Protein AF-A0A7C5ETK0-F1 (afdb_monomer_lite)

Secondary structure (DSSP, 8-state):
-------PPPS--PPPS---PPPTTTTT-SEE-----TTSTTTT--EE-HHHHHHHHHHHHHHHHHHTT-GGGTT--TTT--S-SSS-HHHHHHHHHHHHHHHHHHHS--S--

pLDDT: mean 83.16, std 17.93, range [39.44, 97.12]

Structure (mmCIF, N/CA/C/O backbone):
data_AF-A0A7C5ETK0-F1
#
_entry.id   AF-A0A7C5ETK0-F1
#
loop_
_atom_site.group_PDB
_atom_site.id
_atom_site.type_symbol
_atom_site.label_atom_id
_atom_site.label_alt_id
_atom_site.label_comp_id
_atom_site.label_asym_id
_atom_site.label_entity_id
_atom_site.label_seq_id
_atom_site.pdbx_PDB_ins_code
_atom_site.Cartn_x
_atom_site.Cartn_y
_atom_site.Cartn_z
_atom_site.occupancy
_atom_site.B_iso_or_equiv
_atom_site.auth_seq_id
_atom_site.auth_comp_id
_atom_site.auth_asym_id
_atom_site.auth_atom_id
_atom_site.pdbx_PDB_model_num
ATOM 1 N N . MET A 1 1 ? -6.975 -57.753 -1.888 1.00 39.66 1 MET A N 1
ATOM 2 C CA . MET A 1 1 ? -7.461 -57.911 -3.271 1.00 39.66 1 MET A CA 1
ATOM 3 C C . MET A 1 1 ? -8.441 -56.789 -3.550 1.00 39.66 1 MET A C 1
ATOM 5 O O . MET A 1 1 ? -9.399 -56.677 -2.800 1.00 39.66 1 MET A O 1
ATOM 9 N N . SER A 1 2 ? -8.133 -56.003 -4.586 1.00 44.09 2 SER A N 1
ATOM 10 C CA . SER A 1 2 ? -9.042 -55.173 -5.394 1.00 44.09 2 SER A CA 1
ATOM 11 C C . SER A 1 2 ? -9.658 -53.943 -4.715 1.00 44.09 2 SER A C 1
ATOM 13 O O . SER A 1 2 ? -10.468 -54.045 -3.804 1.00 44.09 2 SER A O 1
ATOM 15 N N . ASP A 1 3 ? -9.110 -52.759 -4.987 1.00 45.78 3 ASP A N 1
ATOM 16 C CA . ASP A 1 3 ? -9.381 -51.894 -6.159 1.00 45.78 3 ASP A CA 1
ATOM 17 C C . ASP A 1 3 ? -10.594 -50.995 -5.911 1.00 45.78 3 ASP A C 1
ATOM 19 O O . ASP A 1 3 ? -11.745 -51.394 -6.071 1.00 45.78 3 ASP A O 1
ATOM 23 N N . LYS A 1 4 ? -10.316 -49.743 -5.543 1.00 39.44 4 LYS A N 1
ATOM 24 C CA . LYS A 1 4 ? -11.265 -48.642 -5.688 1.00 39.44 4 LYS A CA 1
ATOM 25 C C . LYS A 1 4 ? -10.519 -47.461 -6.303 1.00 39.44 4 LYS A C 1
ATOM 27 O O . LYS A 1 4 ? -9.929 -46.653 -5.593 1.00 39.44 4 LYS A O 1
ATOM 32 N N . SER A 1 5 ? -10.502 -47.408 -7.632 1.00 41.44 5 SER A N 1
ATOM 33 C CA . SER A 1 5 ? -10.117 -46.214 -8.383 1.00 41.44 5 SER A CA 1
ATOM 34 C C . SER A 1 5 ? -11.381 -45.488 -8.827 1.00 41.44 5 SER A C 1
ATOM 36 O O . SER A 1 5 ? -12.186 -46.010 -9.590 1.00 41.44 5 SER A O 1
ATOM 38 N N . GLU A 1 6 ? -11.521 -44.269 -8.335 1.00 42.50 6 GLU A N 1
ATOM 39 C CA . GLU A 1 6 ? -12.441 -43.226 -8.780 1.00 42.50 6 GLU A CA 1
ATOM 40 C C . GLU A 1 6 ? -11.586 -41.942 -8.892 1.00 42.50 6 GLU A C 1
ATOM 42 O O . GLU A 1 6 ? -10.503 -41.883 -8.301 1.00 42.50 6 GLU A O 1
ATOM 47 N N . PRO A 1 7 ? -12.061 -40.868 -9.528 1.00 49.03 7 PRO A N 1
ATOM 48 C CA . PRO A 1 7 ? -12.226 -40.642 -10.959 1.00 49.03 7 PRO A CA 1
ATOM 49 C C . PRO A 1 7 ? -11.233 -39.571 -11.477 1.00 49.03 7 PRO A C 1
ATOM 51 O O . PRO A 1 7 ? -10.574 -38.866 -10.716 1.00 49.03 7 PRO A O 1
ATOM 54 N N . THR A 1 8 ? -11.128 -39.419 -12.796 1.00 49.09 8 THR A N 1
ATOM 55 C CA . THR A 1 8 ? -10.309 -38.395 -13.472 1.00 49.09 8 THR A CA 1
ATOM 56 C C . THR A 1 8 ? -10.865 -36.978 -13.238 1.00 49.09 8 THR A C 1
ATOM 58 O O . THR A 1 8 ? -12.031 -36.750 -13.570 1.00 49.09 8 THR A O 1
ATOM 61 N N . PRO A 1 9 ? -10.084 -35.988 -12.756 1.00 45.88 9 PRO A N 1
ATOM 62 C CA . PRO A 1 9 ? -10.537 -34.601 -12.737 1.00 45.88 9 PRO A CA 1
ATOM 63 C C . PRO A 1 9 ? -10.244 -33.869 -14.060 1.00 45.88 9 PRO A C 1
ATOM 65 O O . PRO A 1 9 ? -9.154 -33.945 -14.626 1.00 45.88 9 PRO A O 1
ATOM 68 N N . SER A 1 10 ? -11.279 -33.164 -14.526 1.00 44.97 10 SER A N 1
ATOM 69 C CA . SER A 1 10 ? -11.354 -32.265 -15.687 1.00 44.97 10 SER A CA 1
ATOM 70 C C . SER A 1 10 ? -10.650 -30.912 -15.421 1.00 44.97 10 SER A C 1
ATOM 72 O O . SER A 1 10 ? -10.419 -30.570 -14.259 1.00 44.97 10 SER A O 1
ATOM 74 N N . PRO A 1 11 ? -10.307 -30.114 -16.455 1.00 50.88 11 PRO A N 1
ATOM 75 C CA . PRO A 1 11 ? -9.347 -29.024 -16.362 1.00 50.88 11 PRO A CA 1
ATOM 76 C C . PRO A 1 11 ? -10.056 -27.722 -15.997 1.00 50.88 11 PRO A C 1
ATOM 78 O O . PRO A 1 11 ? -10.668 -27.109 -16.859 1.00 50.88 11 PRO A O 1
ATOM 81 N N . ASN A 1 12 ? -9.997 -27.308 -14.734 1.00 57.88 12 ASN A N 1
ATOM 82 C CA . ASN A 1 12 ? -10.145 -25.908 -14.324 1.00 57.88 12 ASN A CA 1
ATOM 83 C C . ASN A 1 12 ? -9.775 -25.780 -12.846 1.00 57.88 12 ASN A C 1
ATOM 85 O O . ASN A 1 12 ? -10.635 -25.721 -11.971 1.00 57.88 12 ASN A O 1
ATOM 89 N N . THR A 1 13 ? -8.473 -25.706 -12.586 1.00 50.66 13 THR A N 1
ATOM 90 C CA . THR A 1 13 ? -7.949 -25.230 -11.306 1.00 50.66 13 THR A CA 1
ATOM 91 C C . THR A 1 13 ? -6.990 -24.083 -11.609 1.00 50.66 13 THR A C 1
ATOM 93 O O . THR A 1 13 ? -6.050 -24.293 -12.379 1.00 50.66 13 THR A O 1
ATOM 96 N N . PRO A 1 14 ? -7.197 -22.872 -11.058 1.00 54.34 14 PRO A N 1
ATOM 97 C CA . PRO A 1 14 ? -6.179 -21.834 -11.109 1.00 54.34 14 PRO A CA 1
ATOM 98 C C . PRO A 1 14 ? -4.942 -22.336 -10.355 1.00 54.34 14 PRO A C 1
ATOM 100 O O . PRO A 1 14 ? -5.016 -22.679 -9.175 1.00 54.34 14 PRO A O 1
ATOM 103 N N . THR A 1 15 ? -3.827 -22.442 -11.076 1.00 44.00 15 THR A N 1
ATOM 104 C CA . THR A 1 15 ? -2.540 -22.928 -10.569 1.00 44.00 15 THR A CA 1
ATOM 105 C C . THR A 1 15 ? -2.088 -22.093 -9.366 1.00 44.00 15 THR A C 1
ATOM 107 O O . THR A 1 15 ? -2.114 -20.861 -9.453 1.00 44.00 15 THR A O 1
ATOM 110 N N . PRO A 1 16 ? -1.681 -22.732 -8.254 1.00 51.31 16 PRO A N 1
ATOM 111 C CA . PRO A 1 16 ? -1.347 -22.035 -7.029 1.00 51.31 16 PRO A CA 1
ATOM 112 C C . PRO A 1 16 ? 0.008 -21.334 -7.126 1.00 51.31 16 PRO A C 1
ATOM 114 O O . PRO A 1 16 ? 0.879 -21.639 -7.940 1.00 51.31 16 PRO A O 1
ATOM 117 N N . GLU A 1 17 ? 0.132 -20.357 -6.249 1.00 50.53 17 GLU A N 1
ATOM 118 C CA . GLU A 1 17 ? 1.250 -19.466 -6.023 1.00 50.53 17 GLU A CA 1
ATOM 119 C C . GLU A 1 17 ? 2.501 -20.222 -5.533 1.00 50.53 17 GLU A C 1
ATOM 121 O O . GLU A 1 17 ? 2.407 -21.112 -4.693 1.00 50.53 17 GLU A O 1
ATOM 126 N N . GLY A 1 18 ? 3.684 -19.789 -5.990 1.00 52.00 18 GLY A N 1
ATOM 127 C CA . GLY A 1 18 ? 4.941 -19.988 -5.261 1.00 52.00 18 GLY A CA 1
ATOM 128 C C . GLY A 1 18 ? 5.775 -21.227 -5.597 1.00 52.00 18 GLY A C 1
ATOM 129 O O . GLY A 1 18 ? 6.068 -22.022 -4.713 1.00 52.00 18 GLY A O 1
ATOM 130 N N . GLU A 1 19 ? 6.305 -21.311 -6.816 1.00 44.59 19 GLU A N 1
ATOM 131 C CA . GLU A 1 19 ? 7.611 -21.950 -7.029 1.00 44.59 19 GLU A CA 1
ATOM 132 C C . GLU A 1 19 ? 8.669 -20.850 -7.150 1.00 44.59 19 GLU A C 1
ATOM 134 O O . GLU A 1 19 ? 8.397 -19.795 -7.725 1.00 44.59 19 GLU A O 1
ATOM 139 N N . GLY A 1 20 ? 9.856 -21.061 -6.572 1.00 58.19 20 GLY A N 1
ATOM 140 C CA . GLY A 1 20 ? 10.993 -20.130 -6.542 1.00 58.19 20 GLY A CA 1
ATOM 141 C C . GLY A 1 20 ? 11.608 -19.859 -7.919 1.00 58.19 20 GLY A C 1
ATOM 142 O O . GLY A 1 20 ? 12.793 -20.093 -8.139 1.00 58.19 20 GLY A O 1
ATOM 143 N N . GLY A 1 21 ? 10.790 -19.389 -8.852 1.00 73.69 21 GLY A N 1
ATOM 144 C CA . GLY A 1 21 ? 11.132 -19.097 -10.227 1.00 73.69 21 GLY A CA 1
ATOM 145 C C . GLY A 1 21 ? 11.512 -17.635 -10.422 1.00 73.69 21 GLY A C 1
ATOM 146 O O . GLY A 1 21 ? 10.992 -16.716 -9.782 1.00 73.69 21 GLY A O 1
ATOM 147 N N . VAL A 1 22 ? 12.435 -17.414 -11.354 1.00 88.81 22 VAL A N 1
ATOM 148 C CA . VAL A 1 22 ? 12.759 -16.079 -11.858 1.00 88.81 22 VAL A CA 1
ATOM 149 C C . VAL A 1 22 ? 11.494 -15.405 -12.399 1.00 88.81 22 VAL A C 1
ATOM 151 O O . VAL A 1 22 ? 10.674 -16.030 -13.064 1.00 88.81 22 VAL A O 1
ATOM 154 N N . CYS A 1 23 ? 11.316 -14.114 -12.106 1.00 94.12 23 CYS A N 1
ATOM 155 C CA . CYS A 1 23 ? 10.120 -13.380 -12.525 1.00 94.12 23 CYS A CA 1
ATOM 156 C C . CYS A 1 23 ? 9.931 -13.477 -14.054 1.00 94.12 23 CYS A C 1
ATOM 158 O O . CYS A 1 23 ? 10.832 -13.048 -14.767 1.00 94.12 23 CYS A O 1
ATOM 160 N N . PRO A 1 24 ? 8.778 -13.922 -14.584 1.00 94.06 24 PRO A N 1
ATOM 161 C CA . PRO A 1 24 ? 8.598 -14.165 -16.024 1.00 94.06 24 PRO A CA 1
ATOM 162 C C . PRO A 1 24 ? 8.599 -12.887 -16.879 1.00 94.06 24 PRO A C 1
ATOM 164 O O . PRO A 1 24 ? 8.658 -12.941 -18.099 1.00 94.06 24 PRO A O 1
ATOM 167 N N . ILE A 1 25 ? 8.512 -11.714 -16.247 1.00 93.69 25 ILE A N 1
ATOM 168 C CA . ILE A 1 25 ? 8.493 -10.424 -16.945 1.00 93.69 25 ILE A CA 1
ATOM 169 C C . ILE A 1 25 ? 9.919 -9.913 -17.159 1.00 93.69 25 ILE A C 1
ATOM 171 O O . ILE A 1 25 ? 10.293 -9.508 -18.255 1.00 93.69 25 ILE A O 1
ATOM 175 N N . CYS A 1 26 ? 10.719 -9.892 -16.093 1.00 95.81 26 CYS A N 1
ATOM 176 C CA . CYS A 1 26 ? 12.068 -9.325 -16.122 1.00 95.81 26 CYS A CA 1
ATOM 177 C C . CYS A 1 26 ? 13.172 -10.383 -16.072 1.00 95.81 26 CYS A C 1
ATOM 179 O O . CYS A 1 26 ? 14.342 -10.024 -16.115 1.00 95.81 26 CYS A O 1
ATOM 181 N N . HIS A 1 27 ? 12.819 -11.658 -15.928 1.00 94.44 27 HIS A N 1
ATOM 182 C CA . HIS A 1 27 ? 13.728 -12.801 -15.836 1.00 94.44 27 HIS A CA 1
ATOM 183 C C . HIS A 1 27 ? 14.820 -12.616 -14.770 1.00 94.44 27 HIS A C 1
ATOM 185 O O . HIS A 1 27 ? 15.963 -13.019 -14.942 1.00 94.44 27 HIS A O 1
ATOM 191 N N . GLY A 1 28 ? 14.467 -11.953 -13.663 1.00 92.81 28 GLY A N 1
ATOM 192 C CA . GLY A 1 28 ? 15.387 -11.634 -12.565 1.00 92.81 28 GLY A CA 1
ATOM 193 C C . GLY A 1 28 ? 16.104 -10.283 -12.680 1.00 92.81 28 GLY A C 1
ATOM 194 O O . GLY A 1 28 ? 16.685 -9.833 -11.698 1.00 92.81 28 GLY A O 1
ATOM 195 N N . ALA A 1 29 ? 16.004 -9.568 -13.806 1.00 95.25 29 ALA A N 1
ATOM 196 C CA . ALA A 1 29 ? 16.665 -8.269 -13.984 1.00 95.25 29 ALA A CA 1
ATOM 197 C C . ALA A 1 29 ? 16.082 -7.146 -13.100 1.00 95.25 29 ALA A C 1
ATOM 199 O O . ALA A 1 29 ? 16.739 -6.144 -12.828 1.00 95.25 29 ALA A O 1
ATOM 200 N N . GLY A 1 30 ? 14.818 -7.264 -12.678 1.00 96.19 30 GLY A N 1
ATOM 201 C CA . GLY A 1 30 ? 14.128 -6.280 -11.830 1.00 96.19 30 GLY A CA 1
ATOM 202 C C . GLY A 1 30 ? 13.691 -4.989 -12.539 1.00 96.19 30 GLY A C 1
ATOM 203 O O . GLY A 1 30 ? 12.810 -4.294 -12.037 1.00 96.19 30 GLY A O 1
ATOM 204 N N . TYR A 1 31 ? 14.215 -4.694 -13.727 1.00 96.94 31 TYR A N 1
ATOM 205 C CA . TYR A 1 31 ? 13.841 -3.542 -14.550 1.00 96.94 31 TYR A CA 1
ATOM 206 C C . TYR A 1 31 ? 13.576 -3.974 -15.991 1.00 96.94 31 TYR A C 1
ATOM 208 O O . TYR A 1 31 ? 14.131 -4.964 -16.460 1.00 96.94 31 TYR A O 1
ATOM 216 N N . VAL A 1 32 ? 12.718 -3.231 -16.686 1.00 96.56 32 VAL A N 1
ATOM 217 C CA . VAL A 1 32 ? 12.345 -3.470 -18.086 1.00 96.56 32 VAL A CA 1
ATOM 218 C C . VAL A 1 32 ? 12.282 -2.152 -18.852 1.00 96.56 32 VAL A C 1
ATOM 220 O O . VAL A 1 32 ? 12.186 -1.078 -18.257 1.00 96.56 32 VAL A O 1
ATOM 223 N N . ARG A 1 33 ? 12.327 -2.225 -20.183 1.00 96.19 33 ARG A N 1
ATOM 224 C CA . ARG A 1 33 ? 12.007 -1.097 -21.065 1.00 96.19 33 ARG A CA 1
ATOM 225 C C . ARG A 1 33 ? 10.620 -1.309 -21.648 1.00 96.19 33 ARG A C 1
ATOM 227 O O . ARG A 1 33 ? 10.265 -2.431 -21.998 1.00 96.19 33 ARG A O 1
ATOM 234 N N . LEU A 1 34 ? 9.843 -0.237 -21.740 1.00 93.38 34 LEU A N 1
ATOM 235 C CA . LEU A 1 34 ? 8.520 -0.298 -22.350 1.00 93.38 34 LEU A CA 1
ATOM 236 C C . LEU A 1 34 ? 8.646 -0.152 -23.866 1.00 93.38 34 LEU A C 1
ATOM 238 O O . LEU A 1 34 ? 9.402 0.693 -24.346 1.00 93.38 34 LEU A O 1
ATOM 242 N N . ASN A 1 35 ? 7.879 -0.950 -24.605 1.00 94.69 35 ASN A N 1
ATOM 243 C CA . ASN A 1 35 ? 7.711 -0.767 -26.040 1.00 94.69 35 ASN A CA 1
ATOM 244 C C . ASN A 1 35 ? 6.657 0.321 -26.28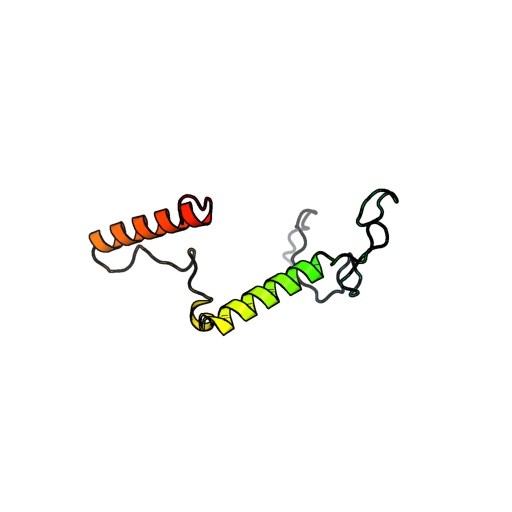5 1.00 94.69 35 ASN A C 1
ATOM 246 O O . ASN A 1 35 ? 5.471 0.035 -26.428 1.00 94.69 35 ASN A O 1
ATOM 250 N N . VAL A 1 36 ? 7.092 1.576 -26.229 1.00 95.44 36 VAL A N 1
ATOM 251 C CA . VAL A 1 36 ? 6.265 2.771 -26.446 1.00 95.44 36 VAL A CA 1
ATOM 252 C C . VAL A 1 36 ? 6.861 3.607 -27.583 1.00 95.44 36 VAL A C 1
ATOM 254 O O . VAL A 1 36 ? 8.039 3.434 -27.895 1.00 95.44 36 VAL A O 1
ATOM 257 N N . PRO A 1 37 ? 6.098 4.503 -28.229 1.00 96.50 37 PRO A N 1
ATOM 258 C CA . PRO A 1 37 ? 6.646 5.399 -29.245 1.00 96.50 37 PRO A CA 1
ATOM 259 C C . PRO A 1 37 ? 7.721 6.347 -28.674 1.00 96.50 37 PRO A C 1
ATOM 261 O O . PRO A 1 37 ? 7.675 6.661 -27.483 1.00 96.50 37 PRO A O 1
ATOM 264 N N . PRO A 1 38 ? 8.633 6.890 -29.506 1.00 95.12 38 PRO A N 1
ATOM 265 C CA . PRO A 1 38 ? 9.665 7.841 -29.068 1.00 95.12 38 PRO A CA 1
ATOM 266 C C . PRO A 1 38 ? 9.143 9.134 -28.422 1.00 95.12 38 PRO A C 1
ATOM 268 O O . PRO A 1 38 ? 9.895 9.815 -27.731 1.00 95.12 38 PRO A O 1
ATOM 271 N N . SER A 1 39 ? 7.872 9.485 -28.642 1.00 95.56 39 SER A N 1
ATOM 272 C CA . SER A 1 39 ? 7.216 10.637 -28.015 1.00 95.56 39 SER A CA 1
ATOM 273 C C . SER A 1 39 ? 6.793 10.396 -26.558 1.00 95.56 39 SER A C 1
ATOM 275 O O . SER A 1 39 ? 6.506 11.362 -25.852 1.00 95.56 39 SER A O 1
ATOM 277 N N . ASP A 1 40 ? 6.754 9.146 -26.078 1.00 95.25 40 ASP A N 1
ATOM 278 C CA . ASP A 1 40 ? 6.447 8.843 -24.675 1.00 95.25 40 ASP A CA 1
ATOM 279 C C . ASP A 1 40 ? 7.679 9.138 -23.795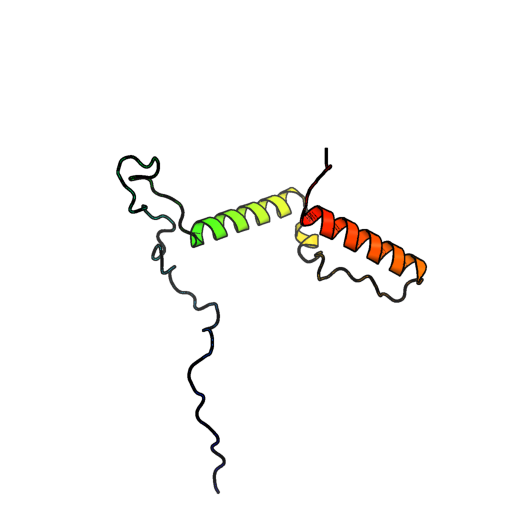 1.00 95.25 40 ASP A C 1
ATOM 281 O O . ASP A 1 40 ? 8.770 8.633 -24.076 1.00 95.25 40 ASP A O 1
ATOM 285 N N . PRO A 1 41 ? 7.537 9.878 -22.678 1.00 95.19 41 PRO A N 1
ATOM 286 C CA . PRO A 1 41 ? 8.651 10.183 -21.780 1.00 95.19 41 PRO A CA 1
ATOM 287 C C . PRO A 1 41 ? 9.406 8.956 -21.252 1.00 95.19 41 PRO A C 1
ATOM 289 O O . PRO A 1 41 ? 10.547 9.083 -20.811 1.00 95.19 41 PRO A O 1
ATOM 292 N N . ARG A 1 42 ? 8.782 7.775 -21.243 1.00 94.69 42 ARG A N 1
ATOM 293 C CA . ARG A 1 42 ? 9.364 6.517 -20.759 1.00 94.69 42 ARG A CA 1
ATOM 294 C C . ARG A 1 42 ? 10.162 5.778 -21.831 1.00 94.69 42 ARG A C 1
ATOM 296 O O . ARG A 1 42 ? 10.808 4.786 -21.490 1.00 94.69 42 ARG A O 1
ATOM 303 N N . PHE A 1 43 ? 10.152 6.233 -23.084 1.00 95.75 43 PHE A N 1
ATOM 304 C CA . PHE A 1 43 ? 10.930 5.616 -24.152 1.00 95.75 43 PHE A CA 1
ATOM 305 C C . PHE A 1 43 ? 12.414 5.518 -23.770 1.00 95.75 43 PHE A C 1
ATOM 307 O O . PHE A 1 43 ? 13.010 6.464 -23.256 1.00 95.75 43 PHE A O 1
ATOM 314 N N . GLY A 1 44 ? 13.005 4.334 -23.951 1.00 92.06 44 GLY A N 1
ATOM 315 C CA . GLY A 1 44 ? 14.407 4.056 -23.615 1.00 92.06 44 GLY A CA 1
ATOM 316 C C . GLY A 1 44 ? 14.749 4.005 -22.115 1.00 92.06 44 GLY A C 1
ATOM 317 O O . GLY A 1 44 ? 15.834 3.530 -21.766 1.00 92.06 44 GLY A O 1
ATOM 318 N N . ARG A 1 45 ? 13.849 4.422 -21.211 1.00 95.44 45 ARG A N 1
ATOM 319 C CA . ARG A 1 45 ? 14.093 4.409 -19.759 1.00 95.44 45 ARG A CA 1
ATOM 320 C C . ARG A 1 45 ? 13.938 3.003 -19.181 1.00 95.44 45 ARG A C 1
ATOM 322 O O . ARG A 1 45 ? 13.033 2.258 -19.549 1.00 95.44 45 ARG A O 1
ATOM 329 N N . ALA A 1 46 ? 14.800 2.663 -18.226 1.00 96.31 46 ALA A N 1
ATOM 330 C CA . ALA A 1 46 ? 14.634 1.470 -17.404 1.00 96.31 46 ALA A CA 1
ATOM 331 C C . ALA A 1 46 ? 13.591 1.750 -16.313 1.00 96.31 46 ALA A C 1
ATOM 333 O O . ALA A 1 46 ? 13.821 2.567 -15.421 1.00 96.31 46 ALA A O 1
ATOM 334 N N . VAL A 1 47 ? 12.439 1.084 -16.387 1.00 96.00 47 VAL A N 1
ATOM 335 C CA . VAL A 1 47 ? 11.369 1.188 -15.387 1.00 96.00 47 VAL A CA 1
ATOM 336 C C . VAL A 1 47 ? 11.329 -0.074 -14.525 1.00 96.00 47 VAL A C 1
ATOM 338 O O . VAL A 1 47 ? 11.632 -1.162 -15.018 1.00 96.00 47 VAL A O 1
ATOM 341 N N . PRO A 1 48 ? 10.989 0.030 -13.230 1.00 97.12 48 PRO A N 1
ATOM 342 C CA . PRO A 1 48 ? 10.960 -1.132 -12.355 1.00 97.12 48 PRO A CA 1
ATOM 343 C C . PRO A 1 48 ? 9.865 -2.107 -12.792 1.00 97.12 48 PRO A C 1
ATOM 345 O O . PRO A 1 48 ? 8.713 -1.723 -13.011 1.00 97.12 48 PRO A O 1
ATOM 348 N N . CYS A 1 49 ? 10.226 -3.386 -12.874 1.00 96.81 49 CYS A N 1
ATOM 349 C CA . CYS A 1 49 ? 9.283 -4.477 -13.084 1.00 96.81 49 CYS A CA 1
ATOM 350 C C . CYS A 1 49 ? 8.260 -4.531 -11.936 1.00 96.81 49 CYS A C 1
ATOM 352 O O . CYS A 1 49 ? 8.538 -4.087 -10.821 1.00 96.81 49 CYS A O 1
ATOM 354 N N . LEU A 1 50 ? 7.099 -5.146 -12.172 1.00 94.75 50 LEU A N 1
ATOM 355 C CA . LEU A 1 50 ? 6.098 -5.401 -11.133 1.00 94.75 50 LEU A CA 1
ATOM 356 C C . LEU A 1 50 ? 6.692 -6.115 -9.910 1.00 94.75 50 LEU A C 1
ATOM 358 O O . LEU A 1 50 ? 6.426 -5.692 -8.786 1.00 94.75 50 LEU A O 1
ATOM 362 N N . CYS A 1 51 ? 7.557 -7.118 -10.107 1.00 96.00 51 CYS A N 1
ATOM 363 C CA . CYS A 1 51 ? 8.229 -7.791 -8.990 1.00 96.00 51 CYS A CA 1
ATOM 364 C C . CYS A 1 51 ? 9.085 -6.817 -8.167 1.00 96.00 51 CYS A C 1
ATOM 366 O O . CYS A 1 51 ? 9.022 -6.811 -6.941 1.00 96.00 51 CYS A O 1
ATOM 368 N N . LYS A 1 52 ? 9.814 -5.920 -8.841 1.00 96.56 52 LYS A N 1
ATOM 369 C CA . LYS A 1 52 ? 10.692 -4.954 -8.187 1.00 96.56 52 LYS A CA 1
ATOM 370 C C . LYS A 1 52 ? 9.906 -3.867 -7.467 1.00 96.56 52 LYS A C 1
ATOM 372 O O . LYS A 1 52 ? 10.306 -3.433 -6.394 1.00 96.56 52 LYS A O 1
ATOM 377 N N . ARG A 1 53 ? 8.764 -3.448 -8.022 1.00 96.69 53 ARG A N 1
ATOM 378 C CA . ARG A 1 53 ? 7.844 -2.509 -7.363 1.00 96.69 53 ARG A CA 1
ATOM 379 C C . ARG A 1 53 ? 7.292 -3.089 -6.060 1.00 96.69 53 ARG A C 1
ATOM 381 O O . ARG A 1 53 ? 7.284 -2.373 -5.063 1.00 96.69 53 ARG A O 1
ATOM 388 N N . ARG A 1 54 ? 6.884 -4.366 -6.057 1.00 95.44 54 ARG A N 1
ATOM 389 C CA . ARG A 1 54 ? 6.427 -5.075 -4.845 1.00 95.44 54 ARG A CA 1
ATOM 390 C C . ARG A 1 54 ? 7.540 -5.157 -3.802 1.00 95.44 54 ARG A C 1
ATOM 392 O O . ARG A 1 54 ? 7.349 -4.685 -2.688 1.00 95.44 54 ARG A O 1
ATOM 399 N N . GLU A 1 55 ? 8.730 -5.603 -4.203 1.00 95.88 55 GLU A N 1
ATOM 400 C CA . GLU A 1 55 ? 9.908 -5.677 -3.327 1.00 95.88 55 GLU A CA 1
ATOM 401 C C . GLU A 1 55 ? 10.249 -4.313 -2.694 1.00 95.88 55 GLU A C 1
ATOM 403 O O . GLU A 1 55 ? 10.503 -4.213 -1.494 1.00 95.88 55 GLU A O 1
ATOM 408 N N . ILE A 1 56 ? 10.242 -3.233 -3.485 1.00 96.06 56 ILE A N 1
ATOM 409 C CA . ILE A 1 56 ? 10.499 -1.874 -2.985 1.00 96.06 56 ILE A CA 1
ATOM 410 C C . ILE A 1 56 ? 9.423 -1.450 -1.978 1.0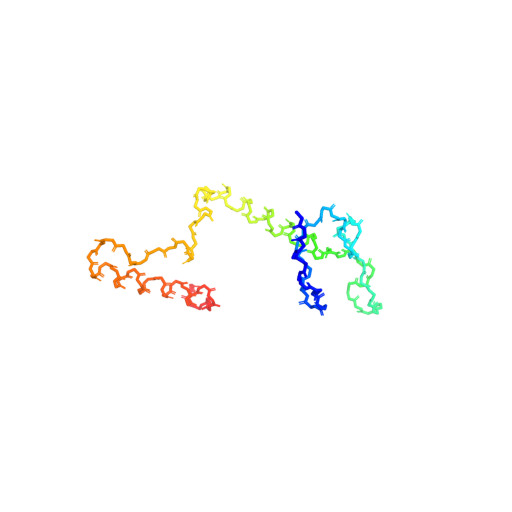0 96.06 56 ILE A C 1
ATOM 412 O O . ILE A 1 56 ? 9.760 -0.886 -0.934 1.00 96.06 56 ILE A O 1
ATOM 416 N N . ALA A 1 57 ? 8.146 -1.711 -2.271 1.00 95.44 57 ALA A N 1
ATOM 417 C CA . ALA A 1 57 ? 7.042 -1.374 -1.377 1.00 95.44 57 ALA A CA 1
ATOM 418 C C . ALA A 1 57 ? 7.145 -2.129 -0.041 1.00 95.44 57 ALA A C 1
ATOM 420 O O . ALA A 1 57 ? 7.058 -1.507 1.018 1.00 95.44 57 ALA A O 1
ATOM 421 N N . GLU A 1 58 ? 7.423 -3.432 -0.080 1.00 94.25 58 GLU A N 1
ATOM 422 C CA . GLU A 1 58 ? 7.625 -4.271 1.105 1.00 94.25 58 GLU A CA 1
ATOM 423 C C . GLU A 1 58 ? 8.808 -3.786 1.948 1.00 94.25 58 GLU A C 1
ATOM 425 O O . GLU A 1 58 ? 8.677 -3.587 3.157 1.00 94.25 58 GLU A O 1
ATOM 430 N N . ARG A 1 59 ? 9.954 -3.499 1.313 1.00 95.00 59 ARG A N 1
ATOM 431 C CA . ARG A 1 59 ? 11.131 -2.946 2.002 1.00 95.00 59 ARG A CA 1
ATOM 432 C C . ARG A 1 59 ? 10.840 -1.594 2.641 1.00 95.00 59 ARG A C 1
ATOM 434 O O . ARG A 1 59 ? 11.285 -1.339 3.762 1.00 95.00 59 ARG A O 1
ATOM 441 N N . ARG A 1 60 ? 10.099 -0.724 1.949 1.00 95.12 60 ARG A N 1
ATOM 442 C CA . ARG A 1 60 ? 9.687 0.580 2.484 1.00 95.12 60 ARG A CA 1
ATOM 443 C C . ARG A 1 60 ? 8.794 0.401 3.709 1.00 95.12 60 ARG A C 1
ATOM 445 O O . ARG A 1 60 ? 9.055 1.034 4.728 1.00 95.12 60 ARG A O 1
ATOM 452 N N . LEU A 1 61 ? 7.799 -0.481 3.637 1.00 90.38 61 LEU A N 1
ATOM 453 C CA . LEU A 1 61 ? 6.895 -0.772 4.749 1.00 90.38 61 LEU A CA 1
ATOM 454 C C . LEU A 1 61 ? 7.643 -1.353 5.958 1.00 90.38 61 LEU A C 1
ATOM 456 O O . LEU A 1 61 ? 7.481 -0.860 7.072 1.00 90.38 61 LEU A O 1
ATOM 460 N N . ALA A 1 62 ? 8.517 -2.338 5.745 1.00 89.44 62 ALA A N 1
ATOM 461 C CA . ALA A 1 62 ? 9.341 -2.920 6.806 1.00 89.44 62 ALA A CA 1
ATOM 462 C C . ALA A 1 62 ? 10.283 -1.887 7.446 1.00 89.44 62 ALA A C 1
ATOM 464 O O . ALA A 1 62 ? 10.535 -1.910 8.651 1.00 89.44 62 ALA A O 1
ATOM 465 N N . ARG A 1 63 ? 10.814 -0.947 6.655 1.00 92.00 63 ARG A N 1
ATOM 466 C CA . ARG A 1 63 ? 11.615 0.162 7.184 1.00 92.00 63 ARG A CA 1
ATOM 467 C C . ARG A 1 63 ? 10.779 1.097 8.059 1.00 92.00 63 ARG A C 1
ATOM 469 O O . ARG A 1 63 ? 11.247 1.454 9.134 1.00 92.00 63 ARG A O 1
ATOM 476 N N . LEU A 1 64 ? 9.577 1.474 7.621 1.00 91.25 64 LEU A N 1
ATOM 477 C CA . LEU A 1 64 ? 8.679 2.341 8.393 1.00 91.25 64 LEU A CA 1
ATOM 478 C C . LEU A 1 64 ? 8.276 1.689 9.720 1.00 91.25 64 LEU A C 1
ATOM 480 O O . LEU A 1 64 ? 8.407 2.316 10.764 1.00 91.25 64 LEU A O 1
ATOM 484 N N . ARG A 1 65 ? 7.892 0.407 9.702 1.00 88.19 65 ARG A N 1
ATOM 485 C CA . ARG A 1 65 ? 7.551 -0.343 10.923 1.00 88.19 65 ARG A CA 1
ATOM 486 C C . ARG A 1 65 ? 8.686 -0.347 11.941 1.00 88.19 65 ARG A C 1
ATOM 488 O O . ARG A 1 65 ? 8.447 -0.056 13.109 1.00 88.19 65 ARG A O 1
ATOM 495 N N . ARG A 1 66 ? 9.919 -0.611 11.494 1.00 87.56 66 ARG A N 1
ATOM 496 C CA . ARG A 1 66 ? 11.105 -0.573 12.364 1.00 87.56 66 ARG A CA 1
ATOM 497 C C . ARG A 1 66 ? 11.385 0.824 12.907 1.00 87.56 66 ARG A C 1
ATOM 499 O O . ARG A 1 66 ? 11.617 0.959 14.099 1.00 87.56 66 ARG A O 1
ATOM 506 N N . ALA A 1 67 ? 11.336 1.852 12.060 1.00 88.50 67 ALA A N 1
ATOM 507 C CA . ALA A 1 67 ? 11.585 3.231 12.483 1.00 88.50 67 ALA A CA 1
ATOM 508 C C . ALA A 1 67 ? 10.556 3.735 13.512 1.00 88.50 67 ALA A C 1
ATOM 510 O O . ALA A 1 67 ? 10.896 4.548 14.363 1.00 88.50 67 ALA A O 1
ATOM 511 N N . SER A 1 68 ? 9.319 3.237 13.449 1.00 88.69 68 SER A N 1
ATOM 512 C CA . SER A 1 68 ? 8.235 3.597 14.368 1.00 88.69 68 SER A CA 1
ATOM 513 C C . SER A 1 68 ? 8.079 2.638 15.559 1.00 88.69 68 SER A C 1
ATOM 515 O O . SER A 1 68 ? 7.110 2.764 16.298 1.00 88.69 68 SER A O 1
ATOM 517 N N . ASN A 1 69 ? 8.987 1.671 15.752 1.00 87.38 69 ASN A N 1
ATOM 518 C CA . ASN A 1 69 ? 8.880 0.617 16.777 1.00 87.38 69 ASN A CA 1
ATOM 519 C C . ASN A 1 69 ? 7.576 -0.216 16.709 1.00 87.38 69 ASN A C 1
ATOM 521 O O . ASN A 1 69 ? 7.163 -0.819 17.697 1.00 87.38 69 ASN A O 1
ATOM 525 N N . LEU A 1 70 ? 6.940 -0.303 15.536 1.00 89.06 70 LEU A N 1
ATOM 526 C CA . LEU A 1 70 ? 5.649 -0.979 15.329 1.00 89.06 70 LEU A CA 1
ATOM 527 C C . LEU A 1 70 ? 5.788 -2.450 14.907 1.00 89.06 70 LEU A C 1
ATOM 529 O O . LEU A 1 70 ? 4.797 -3.074 14.536 1.00 89.06 70 LEU A O 1
ATOM 533 N N . GLU A 1 71 ? 6.994 -3.025 14.923 1.00 86.19 71 GLU A N 1
ATOM 534 C CA . GLU A 1 71 ? 7.206 -4.402 14.445 1.00 86.19 71 GLU A CA 1
ATOM 535 C C . GLU A 1 71 ? 6.378 -5.424 15.245 1.00 86.19 71 GLU A C 1
ATOM 537 O O . GLU A 1 71 ? 5.755 -6.308 14.661 1.00 86.19 71 GLU A O 1
ATOM 542 N N . HIS A 1 72 ? 6.276 -5.249 16.565 1.00 86.81 72 HIS A N 1
ATOM 543 C CA . HIS A 1 72 ? 5.471 -6.109 17.443 1.00 86.81 72 HIS A CA 1
ATOM 544 C C . HIS A 1 72 ? 3.960 -6.001 17.182 1.00 86.81 72 HIS A C 1
ATOM 546 O O . HIS A 1 72 ? 3.208 -6.907 17.525 1.00 86.81 72 HIS A O 1
ATOM 552 N N . LEU A 1 73 ? 3.512 -4.917 16.544 1.00 88.31 73 LEU A N 1
ATOM 553 C CA . LEU A 1 73 ? 2.109 -4.680 16.206 1.00 88.31 73 LEU A CA 1
ATOM 554 C C . LEU A 1 73 ? 1.762 -5.158 14.793 1.00 88.31 73 LEU A C 1
ATOM 556 O O . LEU A 1 73 ? 0.652 -4.931 14.327 1.00 88.31 73 LEU A O 1
ATOM 560 N N . ARG A 1 74 ? 2.676 -5.838 14.087 1.00 86.44 74 ARG A N 1
ATOM 561 C CA . ARG A 1 74 ? 2.463 -6.264 12.693 1.00 86.44 74 ARG A CA 1
ATOM 562 C C . ARG A 1 74 ? 1.212 -7.125 12.497 1.00 86.44 74 ARG A C 1
ATOM 564 O O . ARG A 1 74 ? 0.644 -7.107 11.410 1.00 86.44 74 ARG A O 1
ATOM 571 N N . GLN A 1 75 ? 0.827 -7.893 13.513 1.00 88.44 75 GLN A N 1
ATOM 572 C CA . GLN A 1 75 ? -0.353 -8.758 13.474 1.00 88.44 75 GLN A CA 1
ATOM 573 C C . GLN A 1 75 ? -1.644 -8.035 13.880 1.00 88.44 75 GLN A C 1
ATOM 575 O O . GLN A 1 75 ? -2.712 -8.589 13.665 1.00 88.44 75 GLN A O 1
ATOM 580 N N . MET A 1 76 ? -1.560 -6.813 14.420 1.00 90.75 76 MET A N 1
ATOM 581 C CA . MET A 1 76 ? -2.722 -6.009 14.796 1.00 90.75 76 MET A CA 1
ATOM 582 C C . MET A 1 76 ? -3.337 -5.405 13.531 1.00 90.75 76 MET A C 1
ATOM 584 O O . MET A 1 76 ? -2.866 -4.403 12.996 1.00 90.75 76 MET A O 1
ATOM 588 N N . THR A 1 77 ? -4.365 -6.070 13.022 1.00 92.38 77 THR A N 1
ATOM 589 C CA . THR A 1 77 ? -5.100 -5.737 11.797 1.00 92.38 77 THR A CA 1
ATOM 590 C C . THR A 1 77 ? -6.596 -5.664 12.091 1.00 92.38 77 THR A C 1
ATOM 592 O O . THR A 1 77 ? -7.050 -6.108 13.146 1.00 92.38 77 THR A O 1
ATOM 595 N N . PHE A 1 78 ? -7.387 -5.149 11.149 1.00 93.94 78 PHE A N 1
ATOM 596 C CA . PHE A 1 78 ? -8.845 -5.184 11.273 1.00 93.94 78 PHE A CA 1
ATOM 597 C C . PHE A 1 78 ? -9.423 -6.603 11.309 1.00 93.94 78 PHE A C 1
ATOM 599 O O . PHE A 1 78 ? -10.509 -6.775 11.854 1.00 93.94 78 PHE A O 1
ATOM 606 N N . ASP A 1 79 ? -8.719 -7.590 10.749 1.00 91.94 79 ASP A N 1
ATOM 607 C CA . ASP A 1 79 ? -9.151 -8.992 10.730 1.00 91.94 79 ASP A CA 1
ATOM 608 C C . ASP A 1 79 ? -8.861 -9.693 12.061 1.00 91.94 79 ASP A C 1
ATOM 610 O O . ASP A 1 79 ? -9.612 -10.562 12.495 1.00 91.94 79 ASP A O 1
ATOM 614 N N . SER A 1 80 ? -7.776 -9.306 12.737 1.00 91.81 80 SER A N 1
ATOM 615 C CA . SER A 1 80 ? -7.418 -9.841 14.055 1.00 91.81 80 SER A CA 1
ATOM 616 C C . SER A 1 80 ? -8.134 -9.139 15.212 1.00 91.81 80 SER A C 1
ATOM 618 O O . SER A 1 80 ? -8.036 -9.592 16.351 1.00 91.81 80 SER A O 1
ATOM 620 N N . PHE A 1 81 ? -8.782 -7.998 14.959 1.00 92.25 81 PHE A N 1
ATOM 621 C CA . PHE A 1 81 ? -9.455 -7.214 15.990 1.00 92.25 81 PHE A CA 1
ATOM 622 C C . PHE A 1 81 ? -10.797 -7.854 16.354 1.00 92.25 81 PHE A C 1
ATOM 624 O O . PHE A 1 81 ? -11.676 -8.003 15.507 1.00 92.25 81 PHE A O 1
ATOM 631 N N . ARG A 1 82 ? -10.956 -8.241 17.622 1.00 90.25 82 ARG A N 1
ATOM 632 C CA . ARG A 1 82 ? -12.165 -8.902 18.122 1.00 90.25 82 ARG A CA 1
ATOM 633 C C . ARG A 1 82 ? -13.020 -7.920 18.905 1.00 90.25 82 ARG A C 1
ATOM 635 O O . ARG A 1 82 ? -12.504 -7.191 19.741 1.00 90.25 82 ARG A O 1
ATOM 642 N N . VAL A 1 83 ? -14.317 -7.947 18.620 1.00 89.31 83 VAL A N 1
ATOM 643 C CA . VAL A 1 83 ? -15.326 -7.077 19.244 1.00 89.31 83 VAL A CA 1
ATOM 644 C C . VAL A 1 83 ? -16.313 -7.841 20.129 1.00 89.31 83 VAL A C 1
ATOM 646 O O . VAL A 1 83 ? -17.041 -7.218 20.888 1.00 89.31 83 VAL A O 1
ATOM 649 N N . ASP A 1 84 ? -16.327 -9.174 20.025 1.00 81.12 84 ASP A N 1
ATOM 650 C CA . ASP A 1 84 ? -17.215 -10.070 20.774 1.00 81.12 84 ASP A CA 1
ATOM 651 C C . ASP A 1 84 ? -16.396 -10.908 21.773 1.00 81.12 84 ASP A C 1
ATOM 653 O O . ASP A 1 84 ? -16.240 -12.129 21.628 1.00 81.12 84 ASP A O 1
ATOM 657 N N . GLY A 1 85 ? -15.762 -10.235 22.734 1.00 76.88 85 GLY A N 1
ATOM 658 C CA . GLY A 1 85 ? -15.101 -10.877 23.866 1.00 76.88 85 GLY A CA 1
ATOM 659 C C . GLY A 1 85 ? -16.053 -11.117 25.046 1.00 76.88 85 GLY A C 1
ATOM 660 O O . GLY A 1 85 ? -17.241 -10.816 24.971 1.00 76.88 85 GLY A O 1
ATOM 661 N N . PRO A 1 86 ? -15.551 -11.676 26.160 1.00 74.94 86 PRO A N 1
ATOM 662 C CA . PRO A 1 86 ? -16.333 -11.895 27.382 1.00 74.94 86 PRO A CA 1
ATOM 663 C C . PRO A 1 86 ? -16.683 -10.592 28.133 1.00 74.94 86 PRO A C 1
ATOM 665 O O . PRO A 1 86 ? -17.196 -10.652 29.249 1.00 74.94 86 PRO A O 1
ATOM 668 N N . GLU A 1 87 ? -16.348 -9.433 27.566 1.00 74.94 87 GLU A N 1
ATOM 669 C CA . GLU A 1 87 ? -16.641 -8.109 28.108 1.00 74.94 87 GLU A CA 1
ATOM 670 C C . GLU A 1 87 ? -18.140 -7.762 28.140 1.00 74.94 87 GLU A C 1
ATOM 672 O O . GLU A 1 87 ? -18.990 -8.419 27.540 1.00 74.94 87 GLU A O 1
ATOM 677 N N . ASP A 1 88 ? -18.450 -6.687 28.869 1.00 82.06 88 ASP A N 1
ATOM 678 C CA . ASP A 1 88 ? -19.784 -6.098 28.954 1.00 82.06 88 ASP A CA 1
ATOM 679 C C . ASP A 1 88 ? -20.354 -5.796 27.543 1.00 82.06 88 ASP A C 1
ATOM 681 O O . ASP A 1 88 ? -19.623 -5.291 26.677 1.00 82.06 88 ASP A O 1
ATOM 685 N N . PRO A 1 89 ? -21.648 -6.074 27.280 1.00 85.88 89 PRO A N 1
ATOM 686 C CA . PRO A 1 89 ? -22.319 -5.712 26.031 1.00 85.88 89 PRO A CA 1
ATOM 687 C C . PRO A 1 89 ? -22.122 -4.254 25.584 1.00 85.88 89 PRO A C 1
ATOM 689 O O . PRO A 1 89 ? -22.057 -3.995 24.378 1.00 85.88 89 PRO A O 1
ATOM 692 N N . GLU A 1 90 ? -22.004 -3.311 26.523 1.00 89.19 90 GLU A N 1
ATOM 693 C CA . GLU A 1 90 ? -21.729 -1.900 26.230 1.00 89.19 90 GLU A CA 1
ATOM 694 C C . GLU A 1 90 ? -20.338 -1.714 25.604 1.00 89.19 90 GLU A C 1
ATOM 696 O O . GLU A 1 90 ? -20.189 -1.020 24.595 1.00 89.19 90 GLU A O 1
ATOM 701 N N . ILE A 1 91 ? -19.325 -2.413 26.124 1.00 89.75 91 ILE A N 1
ATOM 702 C CA . ILE A 1 91 ? -17.960 -2.386 25.581 1.00 89.75 91 ILE A CA 1
ATOM 703 C C . ILE A 1 91 ? -17.952 -2.973 24.168 1.00 89.75 91 ILE A C 1
ATOM 705 O O . ILE A 1 91 ? -17.395 -2.370 23.2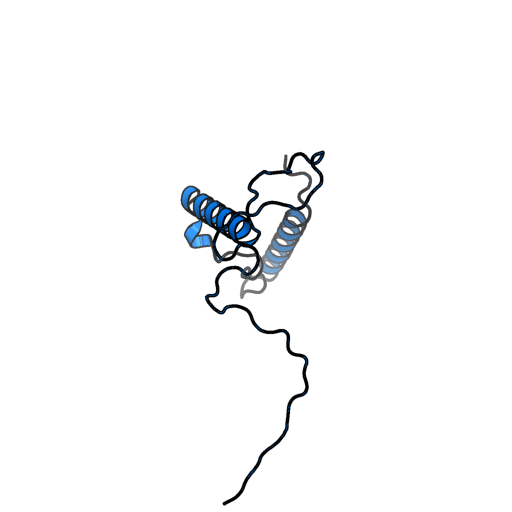52 1.00 89.75 91 ILE A O 1
ATOM 709 N N . SER A 1 92 ? -18.629 -4.104 23.960 1.00 90.12 92 SER A N 1
ATOM 710 C CA . SER A 1 92 ? -18.726 -4.737 22.637 1.00 90.12 92 SER A CA 1
ATOM 711 C C . SER A 1 92 ? -19.366 -3.807 21.595 1.00 90.12 92 SER A C 1
ATOM 713 O O . SER A 1 92 ? -18.955 -3.780 20.434 1.00 90.12 92 SER A O 1
ATOM 715 N N . PHE A 1 93 ? -20.368 -3.016 21.997 1.00 91.56 93 PHE A N 1
ATOM 716 C CA . PHE A 1 93 ? -20.988 -2.013 21.131 1.00 91.56 93 PHE A CA 1
ATOM 717 C C . PHE A 1 93 ? -20.000 -0.903 20.740 1.00 91.56 93 PHE A C 1
ATOM 719 O O . PHE A 1 93 ? -19.854 -0.618 19.552 1.00 91.56 93 PHE A O 1
ATOM 726 N N . ILE A 1 94 ? -19.274 -0.339 21.710 1.00 92.88 94 ILE A N 1
ATOM 727 C CA . ILE A 1 94 ? -18.271 0.712 21.467 1.00 92.88 94 ILE A CA 1
ATOM 728 C C . ILE A 1 94 ? -17.147 0.199 20.556 1.00 92.88 94 ILE A C 1
ATOM 730 O O . ILE A 1 94 ? -16.730 0.892 19.630 1.00 92.88 94 ILE A O 1
ATOM 734 N N . LEU A 1 95 ? -16.666 -1.027 20.779 1.00 93.75 95 LEU A N 1
ATOM 735 C CA . LEU A 1 95 ? -15.616 -1.627 19.952 1.00 93.75 95 LEU A CA 1
ATOM 736 C C . LEU A 1 95 ? -16.079 -1.858 18.509 1.00 93.75 95 LEU A C 1
ATOM 738 O O . LEU A 1 95 ? -15.298 -1.640 17.580 1.00 93.75 95 LEU A O 1
ATOM 742 N N . ARG A 1 96 ? -17.341 -2.263 18.305 1.00 93.62 96 ARG A N 1
ATOM 743 C CA . ARG A 1 96 ? -17.941 -2.382 16.966 1.00 93.62 96 ARG A CA 1
ATOM 744 C C . ARG A 1 96 ? -18.001 -1.036 16.251 1.00 93.62 96 ARG A C 1
ATOM 746 O O . ARG A 1 96 ? -17.582 -0.958 15.098 1.00 93.62 96 ARG A O 1
ATOM 753 N N . ASP A 1 97 ? -18.470 0.002 16.934 1.00 94.25 97 ASP A N 1
ATOM 754 C CA . ASP A 1 97 ? -18.567 1.356 16.380 1.00 94.25 97 ASP A CA 1
ATOM 755 C C . ASP A 1 97 ? -17.187 1.929 16.005 1.00 94.25 97 ASP A C 1
ATOM 757 O O . ASP A 1 97 ? -16.972 2.403 14.885 1.00 94.25 97 ASP A O 1
ATOM 761 N N . ALA A 1 98 ? -16.202 1.778 16.895 1.00 94.06 98 ALA A N 1
ATOM 762 C CA . ALA A 1 98 ? -14.828 2.204 16.647 1.00 94.06 98 ALA A CA 1
ATOM 763 C C . ALA A 1 98 ? -14.181 1.444 15.474 1.00 94.06 98 ALA A C 1
ATOM 765 O O . ALA A 1 98 ? -13.525 2.058 14.627 1.00 94.06 98 ALA A O 1
ATOM 766 N N . LEU A 1 99 ? -14.374 0.119 15.394 1.00 94.88 99 LEU A N 1
ATOM 767 C CA . LEU A 1 99 ? -13.869 -0.694 14.284 1.00 94.88 99 LEU A CA 1
ATOM 768 C C . LEU A 1 99 ? -14.485 -0.253 12.952 1.00 94.88 99 LEU A C 1
ATOM 770 O O . LEU A 1 99 ? -13.763 -0.127 11.961 1.00 94.88 99 LEU A O 1
ATOM 774 N N . GLN A 1 100 ? -15.796 -0.010 12.930 1.00 94.12 100 GLN A N 1
ATOM 775 C CA . GLN A 1 100 ? -16.504 0.429 11.733 1.00 94.12 100 GLN A CA 1
ATOM 776 C C . GLN A 1 100 ? -15.999 1.798 11.264 1.00 94.12 100 GLN A C 1
ATOM 778 O O . GLN A 1 100 ? -15.579 1.935 10.116 1.00 94.12 100 GLN A O 1
ATOM 783 N N . THR A 1 101 ? -15.929 2.771 12.173 1.00 93.12 101 THR A N 1
ATOM 784 C CA . THR A 1 101 ? -15.426 4.123 11.886 1.00 93.12 101 THR A CA 1
ATOM 785 C C . THR A 1 101 ? -13.998 4.087 11.330 1.00 93.12 101 THR A C 1
ATOM 787 O O . THR A 1 101 ? -13.682 4.740 10.332 1.00 93.12 101 THR A O 1
ATOM 790 N N . ALA A 1 102 ? -13.118 3.287 11.940 1.00 94.12 102 ALA A N 1
ATOM 791 C CA . ALA A 1 102 ? -11.739 3.147 11.485 1.00 94.12 102 ALA A CA 1
ATOM 792 C C . ALA A 1 102 ? -11.635 2.512 10.085 1.00 94.12 102 ALA A C 1
ATOM 794 O O . ALA A 1 102 ? -10.787 2.929 9.292 1.00 94.12 102 ALA A O 1
ATOM 795 N N . ARG A 1 103 ? -12.485 1.525 9.764 1.00 94.00 103 ARG A N 1
ATOM 796 C CA . ARG A 1 103 ? -12.534 0.890 8.434 1.00 94.00 103 ARG A CA 1
ATOM 797 C C . ARG A 1 103 ? -13.015 1.860 7.362 1.00 94.00 103 ARG A C 1
ATOM 799 O O . ARG A 1 103 ? -12.350 1.998 6.339 1.00 94.00 103 ARG A O 1
ATOM 806 N N . GLU A 1 104 ? -14.109 2.572 7.621 1.00 92.94 104 GLU A N 1
ATOM 807 C CA . GLU A 1 104 ? -14.655 3.568 6.691 1.00 92.94 104 GLU A CA 1
ATOM 808 C C . GLU A 1 104 ? -13.619 4.638 6.345 1.00 92.94 104 GLU A C 1
ATOM 810 O O . GLU A 1 104 ? -13.413 4.962 5.173 1.00 92.94 104 GLU A O 1
ATOM 815 N N . PHE A 1 105 ? -12.904 5.131 7.358 1.00 92.50 105 PHE A N 1
ATOM 816 C CA . PHE A 1 105 ? -11.821 6.082 7.155 1.00 92.50 105 PHE A CA 1
ATOM 817 C C . PHE A 1 105 ? -10.656 5.488 6.347 1.00 92.50 105 PHE A C 1
ATOM 819 O O . PHE A 1 105 ? -10.112 6.159 5.471 1.00 92.50 105 PHE A O 1
ATOM 826 N N . ALA A 1 106 ? -10.257 4.243 6.618 1.00 92.19 106 ALA A N 1
ATOM 827 C CA . ALA A 1 106 ? -9.157 3.597 5.902 1.00 92.19 106 ALA A CA 1
ATOM 828 C C . ALA A 1 106 ? -9.466 3.386 4.407 1.00 92.19 106 ALA A C 1
ATOM 830 O O . ALA A 1 106 ? -8.563 3.497 3.575 1.00 92.19 106 ALA A O 1
ATOM 831 N N . GLU A 1 107 ? -10.725 3.105 4.064 1.00 93.12 107 GLU A N 1
ATOM 832 C CA . GLU A 1 107 ? -11.186 2.968 2.678 1.00 93.12 107 GLU A CA 1
ATOM 833 C C . GLU A 1 107 ? -11.361 4.325 1.986 1.00 93.12 107 GLU A C 1
ATOM 835 O O . GLU A 1 107 ? -10.978 4.494 0.826 1.00 93.12 107 GLU A O 1
ATOM 840 N N . HIS A 1 108 ? -11.913 5.307 2.702 1.00 92.75 108 HIS A N 1
ATOM 841 C CA . HIS A 1 108 ? -12.252 6.623 2.171 1.00 92.75 108 HIS A CA 1
ATOM 842 C C . HIS A 1 10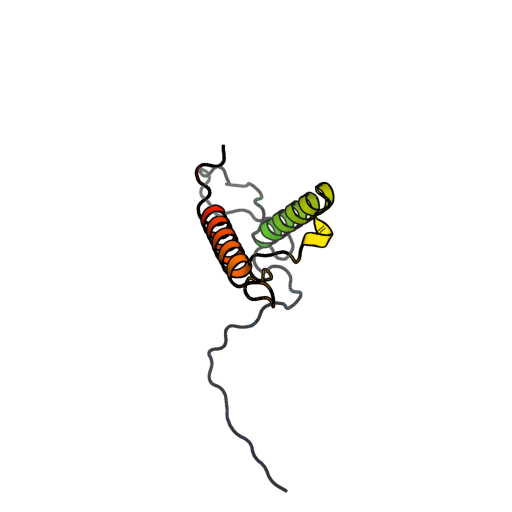8 ? -11.700 7.739 3.068 1.00 92.75 108 HIS A C 1
ATOM 844 O O . HIS A 1 108 ? -12.475 8.438 3.728 1.00 92.75 108 HIS A O 1
ATOM 850 N N . PRO A 1 109 ? -10.375 7.969 3.072 1.00 87.44 109 PRO A N 1
ATOM 851 C CA . PRO A 1 109 ? -9.766 8.946 3.962 1.00 87.44 109 PRO A CA 1
ATOM 852 C C . PRO A 1 109 ? -10.206 10.356 3.565 1.00 87.44 109 PRO A C 1
ATOM 854 O O . PRO A 1 109 ? -9.731 10.935 2.585 1.00 87.44 109 PRO A O 1
ATOM 857 N N . LYS A 1 110 ? -11.142 10.913 4.332 1.00 85.00 110 LYS A N 1
ATOM 858 C CA . LYS A 1 110 ? -11.659 12.276 4.192 1.00 85.00 11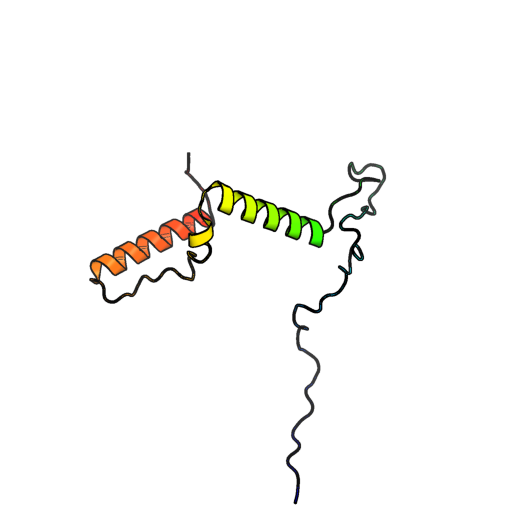0 LYS A CA 1
ATOM 859 C C . LYS A 1 110 ? -11.662 12.951 5.555 1.00 85.00 110 LYS A C 1
ATOM 861 O O . LYS A 1 110 ? -11.982 12.317 6.553 1.00 85.00 110 LYS A O 1
ATOM 866 N N . GLY A 1 111 ? -11.335 14.241 5.583 1.00 74.31 111 GLY A N 1
ATOM 867 C CA . GLY A 1 111 ? -11.445 15.051 6.798 1.00 74.31 111 GLY A CA 1
ATOM 868 C C . GLY A 1 111 ? -10.413 14.740 7.884 1.00 74.31 111 GLY A C 1
ATOM 869 O O . GLY A 1 111 ? -10.626 15.124 9.029 1.00 74.31 111 GLY A O 1
ATOM 870 N N . TRP A 1 112 ? -9.302 14.073 7.548 1.00 64.25 112 TRP A N 1
ATOM 871 C CA . TRP A 1 112 ? -8.131 14.073 8.424 1.00 64.25 112 TRP A CA 1
ATOM 872 C C . TRP A 1 112 ? -7.179 15.188 7.970 1.00 64.25 112 TRP A C 1
ATOM 874 O O . TRP A 1 112 ? -6.575 15.084 6.904 1.00 64.25 112 TRP A O 1
ATOM 884 N N . LEU A 1 113 ? -7.107 16.245 8.789 1.00 45.09 113 LEU A N 1
ATOM 885 C CA . LEU A 1 113 ? -6.494 17.560 8.523 1.00 45.09 113 LEU A CA 1
ATOM 886 C C . LEU A 1 113 ? -7.242 18.413 7.486 1.00 45.09 113 LEU A C 1
ATOM 888 O O . LEU A 1 113 ? -7.032 18.236 6.267 1.00 45.09 113 LEU A O 1
#

Radius of gyration: 24.25 Å; chains: 1; bounding box: 39×76×58 Å

Sequence (113 aa):
MSDKSEPTPSPNTPTPEGEGGVCPICHGAGYVRLNVPPSDPRFGRAVPCLCKRREIAERRLARLRRASNLEHLRQMTFDSFRVDGPEDPEISFILRDALQTAREFAEHPKGWL

Foldseek 3Di:
DDDDDDDDDDDDDDDDDDDPAQDPPCSVVQWDQDPDDPPDPRHPPTDGDPVNVVVVVVVVVVVVCVVVVNPVVPVVDLVPQDLDDPDDPVSSVVSVVVSVVVVVCVVPVDDPD